Protein AF-A0A955BFP1-F1 (afdb_monomer_lite)

Structure (mmCIF, N/CA/C/O backbone):
data_AF-A0A955BFP1-F1
#
_entry.id   AF-A0A955BFP1-F1
#
loop_
_atom_site.group_PDB
_atom_site.id
_atom_site.type_symbol
_atom_site.label_atom_id
_atom_site.label_alt_id
_atom_site.label_comp_id
_atom_site.label_asym_id
_atom_site.label_entity_id
_atom_site.label_seq_id
_atom_site.pdbx_PDB_ins_code
_atom_site.Cartn_x
_atom_site.Cartn_y
_atom_site.Cartn_z
_atom_site.occupancy
_atom_site.B_iso_or_equiv
_atom_site.auth_seq_id
_atom_site.auth_comp_id
_atom_site.auth_asym_id
_atom_site.auth_atom_id
_atom_site.pdbx_PDB_model_num
ATOM 1 N N . MET A 1 1 ? -12.738 -88.725 -26.087 1.00 38.66 1 MET A N 1
ATOM 2 C CA . MET A 1 1 ? -11.513 -88.905 -25.271 1.00 38.66 1 MET A CA 1
ATOM 3 C C . MET A 1 1 ? -11.277 -87.602 -24.519 1.00 38.66 1 MET A C 1
ATOM 5 O O . MET A 1 1 ? -11.308 -86.589 -25.188 1.00 38.66 1 MET A O 1
ATOM 9 N N . HIS A 1 2 ? -11.048 -87.469 -23.218 1.00 40.03 2 HIS A N 1
ATOM 10 C CA . HIS A 1 2 ? -11.057 -88.320 -22.027 1.00 40.03 2 HIS A CA 1
ATOM 11 C C . HIS A 1 2 ? -10.787 -87.321 -20.863 1.00 40.03 2 HIS A C 1
ATOM 13 O O . HIS A 1 2 ? -9.878 -86.515 -21.024 1.00 40.03 2 HIS A O 1
ATOM 19 N N . ARG A 1 3 ? -11.491 -87.449 -19.718 1.00 44.25 3 ARG A N 1
ATOM 20 C CA . ARG A 1 3 ? -11.142 -86.956 -18.347 1.00 44.25 3 ARG A CA 1
ATOM 21 C C . ARG A 1 3 ? -11.316 -85.442 -18.080 1.00 44.25 3 ARG A C 1
ATOM 23 O O . ARG A 1 3 ? -10.716 -84.638 -18.771 1.00 44.25 3 ARG A O 1
ATOM 30 N N . GLU A 1 4 ? -12.222 -84.953 -17.224 1.00 51.59 4 GLU A N 1
ATOM 31 C CA . GLU A 1 4 ? -12.468 -85.122 -15.766 1.00 51.59 4 GLU A CA 1
ATOM 32 C C . GLU A 1 4 ? -11.350 -84.589 -14.838 1.00 51.59 4 GLU A C 1
ATOM 34 O O . GLU A 1 4 ? -10.224 -85.075 -14.885 1.00 51.59 4 GLU A O 1
ATOM 39 N N . PHE A 1 5 ? -11.773 -83.707 -13.912 1.00 49.00 5 PHE A N 1
ATOM 40 C CA . PHE A 1 5 ? -11.272 -83.488 -12.539 1.00 49.00 5 PHE A CA 1
ATOM 41 C C . PHE A 1 5 ? -9.992 -82.647 -12.298 1.00 49.00 5 PHE A C 1
ATOM 43 O O . PHE A 1 5 ? -8.879 -83.144 -12.409 1.00 49.00 5 PHE A O 1
ATOM 50 N N . LEU A 1 6 ? -10.140 -81.403 -11.803 1.00 46.88 6 LEU A N 1
ATOM 51 C CA . LEU A 1 6 ? -10.070 -81.076 -10.359 1.00 46.88 6 LEU A CA 1
ATOM 52 C C . LEU A 1 6 ? -10.107 -79.562 -10.082 1.00 46.88 6 LEU A C 1
ATOM 54 O O . LEU A 1 6 ? -9.474 -78.751 -10.750 1.00 46.88 6 LEU A O 1
ATOM 58 N N . ALA A 1 7 ? -10.850 -79.218 -9.034 1.00 48.62 7 ALA A N 1
ATOM 59 C CA . ALA A 1 7 ? -10.924 -77.905 -8.420 1.00 48.62 7 ALA A CA 1
ATOM 60 C C . ALA A 1 7 ? -9.633 -77.533 -7.668 1.00 48.62 7 ALA A C 1
ATOM 62 O O . ALA A 1 7 ? -9.073 -78.359 -6.951 1.00 48.62 7 ALA A O 1
ATOM 63 N N . HIS A 1 8 ? -9.268 -76.250 -7.712 1.00 47.62 8 HIS A N 1
ATOM 64 C CA . HIS A 1 8 ? -8.488 -75.589 -6.665 1.00 47.62 8 HIS A CA 1
ATOM 65 C C . HIS A 1 8 ? -9.121 -74.222 -6.352 1.00 47.62 8 HIS A C 1
ATOM 67 O O . HIS A 1 8 ? -9.114 -73.340 -7.211 1.00 47.62 8 HIS A O 1
ATOM 73 N N . PRO A 1 9 ? -9.677 -74.023 -5.145 1.00 58.62 9 PRO A N 1
ATOM 74 C CA . PRO A 1 9 ? -10.109 -72.722 -4.662 1.00 58.62 9 PRO A CA 1
ATOM 75 C C . PRO A 1 9 ? -9.005 -72.128 -3.783 1.00 58.62 9 PRO A C 1
ATOM 77 O O . PRO A 1 9 ? -8.875 -72.521 -2.633 1.00 58.62 9 PRO A O 1
ATOM 80 N N . PHE A 1 10 ? -8.219 -71.173 -4.284 1.00 49.75 10 PHE A N 1
ATOM 81 C CA . PHE A 1 10 ? -7.364 -70.360 -3.413 1.00 49.75 10 PHE A CA 1
ATOM 82 C C . PHE A 1 10 ? -7.341 -68.901 -3.866 1.00 49.75 10 PHE A C 1
ATOM 84 O O . PHE A 1 10 ? -6.699 -68.508 -4.834 1.00 49.75 10 PHE A O 1
ATOM 91 N N . SER A 1 11 ? -8.113 -68.119 -3.118 1.00 53.66 11 SER A N 1
ATOM 92 C CA . SER A 1 11 ? -8.049 -66.669 -2.996 1.00 53.66 11 SER A CA 1
ATOM 93 C C . SER A 1 11 ? -6.690 -66.244 -2.440 1.00 53.66 11 SER A C 1
ATOM 95 O O . SER A 1 11 ? -6.333 -66.716 -1.366 1.00 53.66 11 SER A O 1
ATOM 97 N N . PHE A 1 12 ? -5.969 -65.348 -3.123 1.00 51.12 12 PHE A N 1
ATOM 98 C CA . PHE A 1 12 ? -5.182 -64.261 -2.517 1.00 51.12 12 PHE A CA 1
ATOM 99 C C . PHE A 1 12 ? -4.505 -63.426 -3.613 1.00 51.12 12 PHE A C 1
ATOM 101 O O . PHE A 1 12 ? -3.964 -63.981 -4.563 1.00 51.12 12 PHE A O 1
ATOM 108 N N . GLY A 1 13 ? -4.465 -62.101 -3.448 1.00 39.72 13 GLY A N 1
ATOM 109 C CA . GLY A 1 13 ? -3.465 -61.282 -4.143 1.00 39.72 13 GLY A CA 1
ATOM 110 C C . GLY A 1 13 ? -3.984 -60.205 -5.091 1.00 39.72 13 GLY A C 1
ATOM 111 O O . GLY A 1 13 ? -3.451 -60.034 -6.181 1.00 39.72 13 GLY A O 1
ATOM 112 N N . ARG A 1 14 ? -4.964 -59.398 -4.666 1.00 55.41 14 ARG A N 1
ATOM 113 C CA . ARG A 1 14 ? -5.001 -57.995 -5.108 1.00 55.41 14 ARG A CA 1
ATOM 114 C C . ARG A 1 14 ? -3.812 -57.298 -4.458 1.00 55.41 14 ARG A C 1
ATOM 116 O O . ARG A 1 14 ? -3.890 -57.055 -3.259 1.00 55.41 14 ARG A O 1
ATOM 123 N N . CYS A 1 15 ? -2.752 -56.976 -5.198 1.00 45.19 15 CYS A N 1
ATOM 124 C CA . CYS A 1 15 ? -1.886 -55.860 -4.826 1.00 45.19 15 CYS A CA 1
ATOM 125 C C . CYS A 1 15 ? -0.878 -55.479 -5.922 1.00 45.19 15 CYS A C 1
ATOM 127 O O . CYS A 1 15 ? -0.110 -56.310 -6.390 1.00 45.19 15 CYS A O 1
ATOM 129 N N . LEU A 1 16 ? -0.845 -54.169 -6.190 1.00 48.75 16 LEU A N 1
ATOM 130 C CA . LEU A 1 16 ? 0.295 -53.382 -6.673 1.00 48.75 16 LEU A CA 1
ATOM 131 C C . LEU A 1 16 ? 0.616 -53.428 -8.175 1.00 48.75 16 LEU A C 1
ATOM 133 O O . LEU A 1 16 ? 1.621 -53.983 -8.601 1.00 48.75 16 LEU A O 1
ATOM 137 N N . ILE A 1 17 ? -0.148 -52.660 -8.956 1.00 55.53 17 ILE A N 1
ATOM 138 C CA . ILE A 1 17 ? 0.461 -51.863 -10.029 1.00 55.53 17 ILE A CA 1
ATOM 139 C C . ILE A 1 17 ? 0.492 -50.427 -9.514 1.00 55.53 17 ILE A C 1
ATOM 141 O O . ILE A 1 17 ? -0.520 -49.728 -9.483 1.00 55.53 17 ILE A O 1
ATOM 145 N N . GLY A 1 18 ? 1.661 -50.047 -9.003 1.00 48.72 18 GLY A N 1
ATOM 146 C CA . GLY A 1 18 ? 1.965 -48.689 -8.590 1.00 48.72 18 GLY A CA 1
ATOM 147 C C . GLY A 1 18 ? 2.013 -47.777 -9.808 1.00 48.72 18 GLY A C 1
ATOM 148 O O . GLY A 1 18 ? 2.829 -47.973 -10.704 1.00 48.72 18 GLY A O 1
ATOM 149 N N . ILE A 1 19 ? 1.152 -46.765 -9.821 1.00 56.91 19 ILE A N 1
ATOM 150 C CA . ILE A 1 19 ? 1.298 -45.608 -10.697 1.00 56.91 19 ILE A CA 1
ATOM 151 C C . ILE A 1 19 ? 1.681 -44.440 -9.794 1.00 56.91 19 ILE A C 1
ATOM 153 O O . ILE A 1 19 ? 0.863 -43.822 -9.118 1.00 56.91 19 ILE A O 1
ATOM 157 N N . PHE A 1 20 ? 2.988 -44.219 -9.749 1.00 48.22 20 PHE A N 1
ATOM 158 C CA . PHE A 1 20 ? 3.660 -43.100 -9.113 1.00 48.22 20 PHE A CA 1
ATOM 159 C C . PHE A 1 20 ? 3.473 -41.874 -10.022 1.00 48.22 20 PHE A C 1
ATOM 161 O O . PHE A 1 20 ? 4.350 -41.545 -10.815 1.00 48.22 20 PHE A O 1
ATOM 168 N N . VAL A 1 21 ? 2.302 -41.226 -9.983 1.00 53.72 21 VAL A N 1
ATOM 169 C CA . VAL A 1 21 ? 2.158 -39.884 -10.571 1.00 53.72 21 VAL A CA 1
ATOM 170 C C . VAL A 1 21 ? 2.591 -38.899 -9.504 1.00 53.72 21 VAL A C 1
ATOM 172 O O . VAL A 1 21 ? 1.880 -38.615 -8.542 1.00 53.72 21 VAL A O 1
ATOM 175 N N . ALA A 1 22 ? 3.840 -38.482 -9.675 1.00 49.06 22 ALA A N 1
ATOM 176 C CA . ALA A 1 22 ? 4.526 -37.487 -8.890 1.00 49.06 22 ALA A CA 1
ATOM 177 C C . ALA A 1 22 ? 3.640 -36.261 -8.660 1.00 49.06 22 ALA A C 1
ATOM 179 O O . ALA A 1 22 ? 3.020 -35.720 -9.577 1.00 49.06 22 ALA A O 1
ATOM 180 N N . ALA A 1 23 ? 3.635 -35.836 -7.403 1.00 50.03 23 ALA A N 1
ATOM 181 C CA . ALA A 1 23 ? 3.099 -34.578 -6.949 1.00 50.03 23 ALA A CA 1
ATOM 182 C C . ALA A 1 23 ? 3.727 -33.423 -7.746 1.00 50.03 23 ALA A C 1
ATOM 184 O O . ALA A 1 23 ? 4.810 -32.940 -7.421 1.00 50.03 23 ALA A O 1
ATOM 185 N N . LEU A 1 24 ? 3.021 -32.947 -8.772 1.00 46.28 24 LEU A N 1
ATOM 186 C CA . LEU A 1 24 ? 3.111 -31.551 -9.168 1.00 46.28 24 LEU A CA 1
ATOM 187 C C . LEU A 1 24 ? 2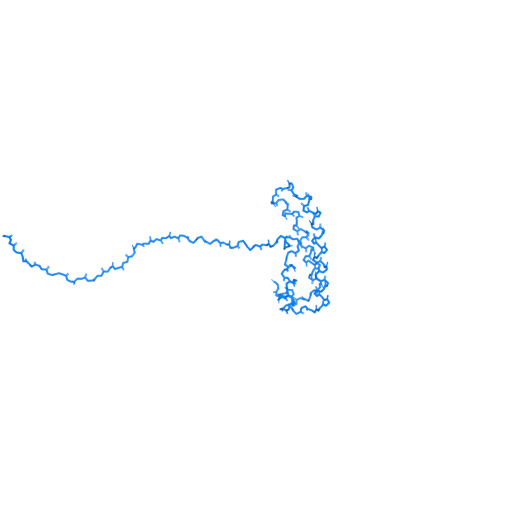.390 -30.750 -8.086 1.00 46.28 24 LEU A C 1
ATOM 189 O O . LEU A 1 24 ? 1.204 -30.443 -8.180 1.00 46.28 24 LEU A O 1
ATOM 193 N N . LEU A 1 25 ? 3.140 -30.425 -7.034 1.00 47.38 25 LEU A N 1
ATOM 194 C CA . LEU A 1 25 ? 2.889 -29.243 -6.224 1.00 47.38 25 LEU A CA 1
ATOM 195 C C . LEU A 1 25 ? 3.056 -28.031 -7.146 1.00 47.38 25 LEU A C 1
ATOM 197 O O . LEU A 1 25 ? 4.096 -27.375 -7.170 1.00 47.38 25 LEU A O 1
ATOM 201 N N . ALA A 1 26 ? 2.030 -27.762 -7.949 1.00 47.25 26 ALA A N 1
ATOM 202 C CA . ALA A 1 26 ? 1.797 -26.439 -8.479 1.00 47.25 26 ALA A CA 1
ATOM 203 C C . ALA A 1 26 ? 1.505 -25.562 -7.262 1.00 47.25 26 ALA A C 1
ATOM 205 O O . ALA A 1 26 ? 0.377 -25.492 -6.777 1.00 47.25 26 ALA A O 1
ATOM 206 N N . PHE A 1 27 ? 2.559 -24.956 -6.715 1.00 47.00 27 PHE A N 1
ATOM 207 C CA . PHE A 1 27 ? 2.415 -23.778 -5.880 1.00 47.00 27 PHE A CA 1
ATOM 208 C C . PHE A 1 27 ? 1.466 -22.837 -6.624 1.00 47.00 27 PHE A C 1
ATOM 210 O O . PHE A 1 27 ? 1.768 -22.484 -7.771 1.00 47.00 27 PHE A O 1
ATOM 217 N N . PRO A 1 28 ? 0.333 -22.422 -6.036 1.00 43.72 28 PRO A N 1
ATOM 218 C CA . PRO A 1 28 ? -0.323 -21.251 -6.558 1.00 43.72 28 PRO A CA 1
ATOM 219 C C . PRO A 1 28 ? 0.693 -20.137 -6.334 1.00 43.72 28 PRO A C 1
ATOM 221 O O . PRO A 1 28 ? 0.977 -19.753 -5.199 1.00 43.72 28 PRO A O 1
ATOM 224 N N . ALA A 1 29 ? 1.309 -19.658 -7.414 1.00 49.91 29 ALA A N 1
ATOM 225 C CA . ALA A 1 29 ? 1.819 -18.306 -7.409 1.00 49.91 29 ALA A CA 1
ATOM 226 C C . ALA A 1 29 ? 0.607 -17.470 -7.009 1.00 49.91 29 ALA A C 1
ATOM 228 O O . ALA A 1 29 ? -0.341 -17.358 -7.786 1.00 49.91 29 ALA A O 1
ATOM 229 N N . VAL A 1 30 ? 0.575 -17.026 -5.747 1.00 45.75 30 VAL A N 1
ATOM 230 C CA . VAL A 1 30 ? -0.425 -16.083 -5.262 1.00 45.75 30 VAL A CA 1
ATOM 231 C C . VAL A 1 30 ? -0.402 -14.977 -6.292 1.00 45.75 30 VAL A C 1
ATOM 233 O O . VAL A 1 30 ? 0.629 -14.321 -6.463 1.00 45.75 30 VAL A O 1
ATOM 236 N N . ALA A 1 31 ? -1.482 -14.882 -7.063 1.00 38.56 31 ALA A N 1
ATOM 237 C CA . ALA A 1 31 ? -1.647 -13.872 -8.079 1.00 38.56 31 ALA A CA 1
ATOM 238 C C . ALA A 1 31 ? -1.653 -12.545 -7.329 1.00 38.56 31 ALA A C 1
ATOM 240 O O . ALA A 1 31 ? -2.681 -12.098 -6.829 1.00 38.56 31 ALA A O 1
ATOM 241 N N . ARG A 1 32 ? -0.465 -11.962 -7.153 1.00 42.88 32 ARG A N 1
ATOM 242 C CA . ARG A 1 32 ? -0.325 -10.600 -6.678 1.00 42.88 32 ARG A CA 1
ATOM 243 C C . ARG A 1 32 ? -1.025 -9.767 -7.734 1.00 42.88 32 ARG A C 1
ATOM 245 O O . ARG A 1 32 ? -0.585 -9.738 -8.883 1.00 42.88 32 ARG A O 1
ATOM 252 N N . SER A 1 33 ? -2.156 -9.174 -7.357 1.00 42.38 33 SER A N 1
ATOM 253 C CA . SER A 1 33 ? -2.796 -8.149 -8.173 1.00 42.38 33 SER A CA 1
ATOM 254 C C . SER A 1 33 ? -1.720 -7.150 -8.600 1.00 42.38 33 SER A C 1
ATOM 256 O O . SER A 1 33 ? -0.802 -6.867 -7.824 1.00 42.38 33 SER A O 1
ATOM 258 N N . ALA A 1 34 ? -1.801 -6.629 -9.825 1.00 43.09 34 ALA A N 1
ATOM 259 C CA . ALA A 1 34 ? -0.862 -5.614 -10.311 1.00 43.09 34 ALA A CA 1
ATOM 260 C C . ALA A 1 34 ? -0.743 -4.433 -9.321 1.00 43.09 34 ALA A C 1
ATOM 262 O O . ALA A 1 34 ? 0.329 -3.860 -9.161 1.00 43.09 34 ALA A O 1
ATOM 263 N N . ASP A 1 35 ? -1.822 -4.184 -8.583 1.00 52.81 35 ASP A N 1
ATOM 264 C CA . ASP A 1 35 ? -1.962 -3.249 -7.471 1.00 52.81 35 ASP A CA 1
ATOM 265 C C . ASP A 1 35 ? -1.053 -3.574 -6.258 1.00 52.81 35 ASP A C 1
ATOM 267 O O . ASP A 1 35 ? -0.259 -2.753 -5.794 1.00 52.81 35 ASP A O 1
ATOM 271 N N . ALA A 1 36 ? -1.020 -4.842 -5.834 1.00 63.03 36 ALA A N 1
ATOM 272 C CA . ALA A 1 36 ? -0.203 -5.334 -4.718 1.00 63.03 36 ALA A CA 1
ATOM 273 C C . ALA A 1 36 ? 1.312 -5.318 -5.002 1.00 63.03 36 ALA A C 1
ATOM 275 O O . ALA A 1 36 ? 2.121 -5.516 -4.095 1.00 63.03 36 ALA A O 1
ATOM 276 N N . THR A 1 37 ? 1.719 -5.089 -6.253 1.00 74.00 37 THR A N 1
ATOM 277 C CA . THR A 1 37 ? 3.137 -5.037 -6.645 1.00 74.00 37 THR A CA 1
ATOM 278 C C . THR A 1 37 ? 3.849 -3.817 -6.053 1.00 74.00 37 THR A C 1
ATOM 280 O O . THR A 1 37 ? 5.052 -3.875 -5.817 1.00 74.00 37 THR A O 1
ATOM 283 N N . PHE A 1 38 ? 3.118 -2.734 -5.771 1.00 80.88 38 PHE A N 1
ATOM 284 C CA . PHE A 1 38 ? 3.689 -1.437 -5.386 1.00 80.88 38 PHE A CA 1
ATOM 285 C C . PHE A 1 38 ? 3.431 -1.040 -3.931 1.00 80.88 38 PHE A C 1
ATOM 287 O O . PHE A 1 38 ? 4.208 -0.287 -3.333 1.00 80.88 38 PHE A O 1
ATOM 294 N N . VAL A 1 39 ? 2.347 -1.558 -3.359 1.00 81.12 39 VAL A N 1
ATOM 295 C CA . VAL A 1 39 ? 1.944 -1.306 -1.968 1.00 81.12 39 VAL A CA 1
ATOM 296 C C . VAL A 1 39 ? 2.003 -2.561 -1.093 1.00 81.12 39 VAL A C 1
ATOM 298 O O . VAL A 1 39 ? 1.726 -2.486 0.102 1.00 81.12 39 VAL A O 1
ATOM 301 N N . GLY A 1 40 ? 2.400 -3.703 -1.664 1.00 87.75 40 GLY A N 1
ATOM 302 C CA . GLY A 1 40 ? 2.666 -4.931 -0.923 1.00 87.75 40 GLY A CA 1
ATOM 303 C C . GLY A 1 40 ? 1.451 -5.421 -0.141 1.00 87.75 40 GLY A C 1
ATOM 304 O O . GLY A 1 40 ? 0.344 -5.514 -0.676 1.00 87.75 40 GLY A O 1
ATOM 305 N N . ILE A 1 41 ? 1.657 -5.735 1.138 1.00 87.50 41 ILE A N 1
ATOM 306 C CA . ILE A 1 41 ? 0.603 -6.242 2.029 1.00 87.50 41 ILE A CA 1
ATOM 307 C C . ILE A 1 41 ? -0.479 -5.201 2.360 1.00 87.50 41 ILE A C 1
ATOM 309 O O . ILE A 1 41 ? -1.553 -5.555 2.846 1.00 87.50 41 ILE A O 1
ATOM 313 N N . LEU A 1 42 ? -0.248 -3.916 2.063 1.00 88.81 42 LEU A N 1
ATOM 314 C CA . LEU A 1 42 ? -1.249 -2.873 2.301 1.00 88.81 42 LEU A CA 1
ATOM 315 C C . LEU A 1 42 ? -2.469 -3.000 1.388 1.00 88.81 42 LEU A C 1
ATOM 317 O O . LEU A 1 42 ? -3.559 -2.627 1.817 1.00 88.81 42 LEU A O 1
ATOM 321 N N . ALA A 1 43 ? -2.306 -3.559 0.182 1.00 88.94 43 ALA A N 1
ATOM 322 C CA . ALA A 1 43 ? -3.433 -3.848 -0.706 1.00 88.94 43 ALA A CA 1
ATOM 323 C C . ALA A 1 43 ? -4.451 -4.763 -0.007 1.00 88.94 43 ALA A C 1
ATOM 325 O O . ALA A 1 43 ? -5.640 -4.461 0.010 1.00 88.94 43 ALA A O 1
ATOM 326 N N . LEU A 1 44 ? -3.960 -5.804 0.678 1.00 89.25 44 LEU A N 1
ATOM 327 C CA . LEU A 1 44 ? -4.789 -6.707 1.477 1.00 89.25 44 LEU A CA 1
ATOM 328 C C . LEU A 1 44 ? -5.456 -5.961 2.639 1.00 89.25 44 LEU A C 1
ATOM 330 O O . LEU A 1 44 ? -6.643 -6.121 2.881 1.00 89.25 44 LEU A O 1
ATOM 334 N N . ALA A 1 45 ? -4.712 -5.106 3.345 1.00 89.06 45 ALA A N 1
ATOM 335 C CA . ALA A 1 45 ? -5.231 -4.373 4.499 1.00 89.06 45 ALA A CA 1
ATOM 336 C C . ALA A 1 45 ? -6.352 -3.366 4.166 1.00 89.06 45 ALA A C 1
ATOM 338 O O . ALA A 1 45 ? -7.097 -2.968 5.066 1.00 89.06 45 ALA A O 1
ATOM 339 N N . ALA A 1 46 ? -6.458 -2.928 2.908 1.00 87.62 46 ALA A N 1
ATOM 340 C CA . ALA A 1 46 ? -7.483 -1.991 2.454 1.00 87.62 46 ALA A CA 1
ATOM 341 C C . ALA A 1 46 ? -8.791 -2.664 2.014 1.00 87.62 46 ALA A C 1
ATOM 343 O O . ALA A 1 46 ? -9.830 -1.989 1.993 1.00 87.62 46 ALA A O 1
ATOM 344 N N . GLU A 1 47 ? -8.765 -3.966 1.714 1.00 89.69 47 GLU A N 1
ATOM 345 C CA . GLU A 1 47 ? -9.963 -4.755 1.415 1.00 89.69 47 GLU A CA 1
ATOM 346 C C . GLU A 1 47 ? -10.973 -4.637 2.565 1.00 89.69 47 GLU A C 1
ATOM 348 O O . GLU A 1 47 ? -10.594 -4.670 3.737 1.00 89.69 47 GLU A O 1
ATOM 353 N N . ASP A 1 48 ? -12.261 -4.467 2.246 1.00 88.31 48 ASP A N 1
ATOM 354 C CA . ASP A 1 48 ? -13.300 -4.181 3.247 1.00 88.31 48 ASP A CA 1
ATOM 355 C C . ASP A 1 48 ? -13.308 -5.224 4.380 1.00 88.31 48 ASP A C 1
ATOM 357 O O . ASP A 1 48 ? -13.273 -4.866 5.560 1.00 88.31 48 ASP A O 1
ATOM 361 N N . ASP A 1 49 ? -13.291 -6.514 4.037 1.00 91.38 49 ASP A N 1
ATOM 362 C CA . ASP A 1 49 ? -13.313 -7.610 5.010 1.00 91.38 49 ASP A CA 1
ATOM 363 C C . ASP A 1 49 ? -12.066 -7.632 5.901 1.00 91.38 49 ASP A C 1
ATOM 365 O O . ASP A 1 49 ? -12.171 -7.804 7.118 1.00 91.38 49 ASP A O 1
ATOM 369 N N . VAL A 1 50 ? -10.886 -7.403 5.323 1.00 92.00 50 VAL A N 1
ATOM 370 C CA . VAL A 1 50 ? -9.625 -7.392 6.071 1.00 92.00 50 VAL A CA 1
ATOM 371 C C . VAL A 1 50 ? -9.558 -6.163 6.967 1.00 92.00 50 VAL A C 1
ATOM 373 O O . VAL A 1 50 ? -9.290 -6.295 8.158 1.00 92.00 50 VAL A O 1
ATOM 376 N N . ALA A 1 51 ? -9.878 -4.974 6.457 1.00 92.25 51 ALA A N 1
ATOM 377 C CA . ALA A 1 51 ? -9.930 -3.749 7.250 1.00 92.25 51 ALA A CA 1
ATOM 378 C C . ALA A 1 51 ? -10.860 -3.899 8.470 1.00 92.25 51 ALA A C 1
ATOM 380 O O . ALA A 1 51 ? -10.516 -3.467 9.577 1.00 92.25 51 ALA A O 1
ATOM 381 N N . ASN A 1 52 ? -11.997 -4.582 8.291 1.00 93.50 52 ASN A N 1
ATOM 382 C CA . ASN A 1 52 ? -12.921 -4.926 9.369 1.00 93.50 52 ASN A CA 1
ATOM 383 C C . ASN A 1 52 ? -12.308 -5.923 10.371 1.00 93.50 52 ASN A C 1
ATOM 385 O O . ASN A 1 52 ? -12.390 -5.700 11.579 1.00 93.50 52 ASN A O 1
ATOM 389 N N . GLN A 1 53 ? -11.643 -6.988 9.908 1.00 92.88 53 GLN A N 1
ATOM 390 C CA . GLN A 1 53 ? -10.960 -7.971 10.770 1.00 92.88 53 GLN A CA 1
ATOM 391 C C . GLN A 1 53 ? -9.787 -7.368 11.561 1.00 92.88 53 GLN A C 1
ATOM 393 O O . GLN A 1 53 ? -9.539 -7.713 12.729 1.00 92.88 53 GLN A O 1
ATOM 398 N N . LEU A 1 54 ? -9.069 -6.432 10.944 1.00 93.19 54 LEU A N 1
ATOM 399 C CA . LEU A 1 54 ? -8.044 -5.626 11.593 1.00 93.19 54 LEU A CA 1
ATOM 400 C C . LEU A 1 54 ? -8.664 -4.698 12.645 1.00 93.19 54 LEU A C 1
ATOM 402 O O . LEU A 1 54 ? -8.022 -4.397 13.650 1.00 93.19 54 LEU A O 1
ATOM 406 N N . GLY A 1 55 ? -9.927 -4.305 12.478 1.00 94.88 55 GLY A N 1
ATOM 407 C CA . GLY A 1 55 ? -10.588 -3.322 13.330 1.00 94.88 55 GLY A CA 1
ATOM 408 C C . GLY A 1 55 ? -10.058 -1.917 13.058 1.00 94.88 55 GLY A C 1
ATOM 409 O O . GLY A 1 55 ? -9.817 -1.154 13.996 1.00 94.88 55 GLY A O 1
ATOM 410 N N . LEU A 1 56 ? -9.796 -1.591 11.788 1.00 93.31 56 LEU A N 1
ATOM 411 C CA . LEU A 1 56 ? -9.459 -0.230 11.380 1.00 93.31 56 LEU A CA 1
ATOM 412 C C . LEU A 1 56 ? -10.697 0.653 11.546 1.00 93.31 56 LEU A C 1
ATOM 414 O O . LEU A 1 56 ? -11.765 0.355 11.013 1.00 93.31 56 LEU A O 1
ATOM 418 N N . ASN A 1 57 ? -10.561 1.760 12.276 1.00 93.44 57 ASN A N 1
ATOM 419 C CA . ASN A 1 57 ? -11.620 2.762 12.306 1.00 93.44 57 ASN A CA 1
ATOM 420 C C . ASN A 1 57 ? -11.707 3.488 10.947 1.00 93.44 57 ASN A C 1
ATOM 422 O O . ASN A 1 57 ? -10.784 3.426 10.130 1.00 93.44 57 ASN A O 1
ATOM 426 N N . ALA A 1 58 ? -12.815 4.196 10.710 1.00 91.69 58 ALA A N 1
ATOM 427 C CA . ALA A 1 58 ? -13.069 4.864 9.432 1.00 91.69 58 ALA A CA 1
ATOM 428 C C . ALA A 1 58 ? -11.974 5.878 9.047 1.00 91.69 58 ALA A C 1
ATOM 430 O O . ALA A 1 58 ? -11.631 5.999 7.872 1.00 91.69 58 ALA A O 1
ATOM 431 N N . GLU A 1 59 ? -11.392 6.573 10.027 1.00 94.00 59 GLU A N 1
ATOM 432 C CA . GLU A 1 59 ? -10.334 7.558 9.793 1.00 94.00 59 GLU A CA 1
ATOM 433 C C . GLU A 1 59 ? -9.028 6.887 9.344 1.00 94.00 59 GLU A C 1
ATOM 435 O O . GLU A 1 59 ? -8.483 7.238 8.298 1.00 94.00 59 GLU A O 1
ATOM 440 N N . SER A 1 60 ? -8.543 5.892 10.093 1.00 93.19 60 SER A N 1
ATOM 441 C CA . SER A 1 60 ? -7.355 5.106 9.742 1.00 93.19 60 SER A CA 1
ATOM 442 C C . SER A 1 60 ? -7.528 4.411 8.397 1.00 93.19 60 SER A C 1
ATOM 444 O O . SER A 1 60 ? -6.598 4.396 7.595 1.00 93.19 60 SER A O 1
ATOM 446 N N . ARG A 1 61 ? -8.727 3.886 8.123 1.00 93.12 61 ARG A N 1
ATOM 447 C CA . ARG A 1 61 ? -9.042 3.256 6.842 1.00 93.12 61 ARG A CA 1
ATOM 448 C C . ARG A 1 61 ? -8.977 4.251 5.685 1.00 93.12 61 ARG A C 1
ATOM 450 O O . ARG A 1 61 ? -8.354 3.956 4.672 1.00 93.12 61 ARG A O 1
ATOM 457 N N . THR A 1 62 ? -9.556 5.438 5.850 1.00 95.12 62 THR A N 1
ATOM 458 C CA . THR A 1 62 ? -9.498 6.498 4.831 1.00 95.12 62 THR A CA 1
ATOM 459 C C . THR A 1 62 ? -8.050 6.909 4.560 1.00 95.12 62 THR A C 1
ATOM 461 O O . THR A 1 62 ? -7.617 6.919 3.413 1.00 95.12 62 THR A O 1
ATOM 464 N N . LYS A 1 63 ? -7.257 7.138 5.617 1.00 95.38 63 LYS A N 1
ATOM 465 C CA . LYS A 1 63 ? -5.830 7.474 5.487 1.00 95.38 63 LYS A CA 1
ATOM 466 C C . LYS A 1 63 ? -5.026 6.377 4.789 1.00 95.38 63 LYS A C 1
ATOM 468 O O . LYS A 1 63 ? -4.113 6.690 4.027 1.00 95.38 63 LYS A O 1
ATOM 473 N N . LEU A 1 64 ? -5.348 5.110 5.049 1.00 94.25 64 LEU A N 1
ATOM 474 C CA . LEU A 1 64 ? -4.696 3.970 4.409 1.00 94.25 64 LEU A CA 1
ATOM 475 C C . LEU A 1 64 ? -5.014 3.924 2.911 1.00 94.25 64 LEU A C 1
ATOM 477 O O . LEU A 1 64 ? -4.097 3.797 2.106 1.00 94.25 64 LEU A O 1
ATOM 481 N N . ILE A 1 65 ? -6.281 4.103 2.537 1.00 94.06 65 ILE A N 1
ATOM 482 C CA . ILE A 1 65 ? -6.711 4.173 1.134 1.00 94.06 65 ILE A CA 1
ATOM 483 C C . ILE A 1 65 ? -6.037 5.356 0.421 1.00 94.06 65 ILE A C 1
ATOM 485 O O . ILE A 1 65 ? -5.501 5.201 -0.675 1.00 94.06 65 ILE A O 1
ATOM 489 N N . ASP A 1 66 ? -5.985 6.530 1.052 1.00 95.62 66 ASP A N 1
ATOM 490 C CA . ASP A 1 66 ? -5.322 7.712 0.489 1.00 95.62 66 ASP A CA 1
ATOM 491 C C . ASP A 1 66 ? -3.812 7.513 0.305 1.00 95.62 66 ASP A C 1
ATOM 493 O O . ASP A 1 66 ? -3.226 7.988 -0.676 1.00 95.62 66 ASP A O 1
ATOM 497 N N . LEU A 1 67 ? -3.164 6.820 1.247 1.00 95.25 67 LEU A N 1
ATOM 498 C CA . LEU A 1 67 ? -1.769 6.411 1.125 1.00 95.25 67 LEU A CA 1
ATOM 499 C C . LEU A 1 67 ? -1.583 5.473 -0.068 1.00 95.25 67 LEU A C 1
ATOM 501 O O . LEU A 1 67 ? -0.728 5.755 -0.903 1.00 95.25 67 LEU A O 1
ATOM 505 N N . ILE A 1 68 ? -2.380 4.410 -0.166 1.00 92.75 68 ILE A N 1
ATOM 506 C CA . ILE A 1 68 ? -2.300 3.413 -1.240 1.00 92.75 68 ILE A CA 1
ATOM 507 C C . ILE A 1 68 ? -2.454 4.085 -2.606 1.00 92.75 68 ILE A C 1
ATOM 509 O O . ILE A 1 68 ? -1.526 4.043 -3.412 1.00 92.75 68 ILE A O 1
ATOM 513 N N . ASN A 1 69 ? -3.521 4.866 -2.790 1.00 93.69 69 ASN A N 1
ATOM 514 C CA . ASN A 1 69 ? -3.772 5.616 -4.020 1.00 93.69 69 ASN A CA 1
ATOM 515 C C . ASN A 1 69 ? -2.600 6.537 -4.402 1.00 93.69 69 ASN A C 1
ATOM 517 O O . ASN A 1 69 ? -2.289 6.731 -5.578 1.00 93.69 69 ASN A O 1
ATOM 521 N N . ARG A 1 70 ? -1.956 7.180 -3.418 1.00 94.56 70 ARG A N 1
ATOM 522 C CA . ARG A 1 70 ? -0.785 8.032 -3.671 1.00 94.56 70 ARG A CA 1
ATOM 523 C C . ARG A 1 70 ? 0.419 7.205 -4.112 1.00 94.56 70 ARG A C 1
ATOM 525 O O . ARG A 1 70 ? 1.064 7.571 -5.092 1.00 94.56 70 ARG A O 1
ATOM 532 N N . ARG A 1 71 ? 0.704 6.109 -3.412 1.00 94.69 71 ARG A N 1
ATOM 533 C CA . ARG A 1 71 ? 1.838 5.230 -3.710 1.00 94.69 71 ARG A CA 1
ATOM 534 C C . ARG A 1 71 ? 1.675 4.547 -5.063 1.00 94.69 71 ARG A C 1
ATOM 536 O O . ARG A 1 71 ? 2.641 4.481 -5.809 1.00 94.69 71 ARG A O 1
ATOM 543 N N . GLU A 1 72 ? 0.469 4.152 -5.446 1.00 91.75 72 GLU A N 1
ATOM 5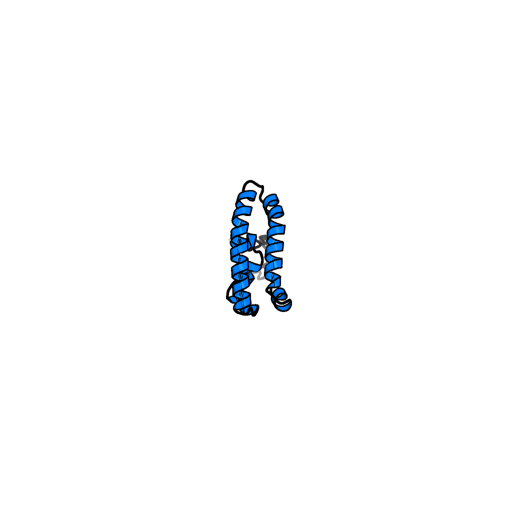44 C CA . GLU A 1 72 ? 0.180 3.640 -6.791 1.00 91.75 72 GLU A CA 1
ATOM 545 C C . GLU A 1 72 ? 0.469 4.669 -7.884 1.00 91.75 72 GLU A C 1
ATOM 547 O O . GLU A 1 72 ? 1.128 4.354 -8.873 1.00 91.75 72 GLU A O 1
ATOM 552 N N . ARG A 1 7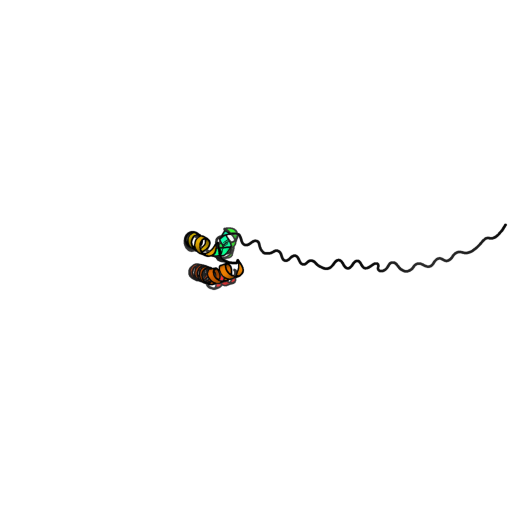3 ? 0.051 5.929 -7.703 1.00 91.94 73 ARG A N 1
ATOM 553 C CA . ARG A 1 73 ? 0.374 6.991 -8.672 1.00 91.94 73 ARG A CA 1
ATOM 554 C C . ARG A 1 73 ? 1.877 7.217 -8.803 1.00 91.94 73 ARG A C 1
ATOM 556 O O . ARG A 1 73 ? 2.370 7.403 -9.911 1.00 91.94 73 ARG A O 1
ATOM 563 N N . GLU A 1 74 ? 2.607 7.204 -7.692 1.00 91.25 74 GLU A N 1
ATOM 564 C CA . GLU A 1 74 ? 4.070 7.326 -7.695 1.00 91.25 74 GLU A CA 1
ATOM 565 C C . GLU A 1 74 ? 4.733 6.118 -8.370 1.00 91.25 74 GLU A C 1
ATOM 567 O O . GLU A 1 74 ? 5.694 6.267 -9.129 1.00 91.25 74 GLU A O 1
ATOM 572 N N . ALA A 1 75 ? 4.173 4.929 -8.159 1.00 90.50 75 ALA A N 1
ATOM 573 C CA . ALA A 1 75 ? 4.627 3.700 -8.776 1.00 90.50 75 ALA A CA 1
ATOM 574 C C . ALA A 1 75 ? 4.452 3.671 -10.296 1.00 90.50 75 ALA A C 1
ATOM 576 O O . ALA A 1 75 ? 5.253 3.024 -10.964 1.00 90.50 75 ALA A O 1
ATOM 577 N N . LEU A 1 76 ? 3.475 4.385 -10.867 1.00 90.38 76 LEU A N 1
ATOM 578 C CA . LEU A 1 76 ? 3.338 4.485 -12.325 1.00 90.38 76 LEU A CA 1
ATOM 579 C C . LEU A 1 76 ? 4.592 5.083 -12.972 1.00 90.38 76 LEU A C 1
ATOM 581 O O . LEU A 1 76 ? 5.065 4.571 -13.985 1.00 90.38 76 LEU A O 1
ATOM 585 N N . ASN A 1 77 ? 5.169 6.125 -12.368 1.00 87.69 77 ASN A N 1
ATOM 586 C CA . ASN A 1 77 ? 6.409 6.724 -12.864 1.00 87.69 77 ASN A CA 1
ATOM 587 C C . ASN A 1 77 ? 7.576 5.740 -12.749 1.00 87.69 77 ASN A C 1
ATOM 589 O O . ASN A 1 77 ? 8.332 5.560 -13.701 1.00 87.69 77 ASN A O 1
ATOM 593 N N . LEU A 1 78 ? 7.674 5.041 -11.615 1.00 89.62 78 LEU A N 1
ATOM 594 C CA . LEU A 1 78 ? 8.701 4.026 -11.409 1.00 89.62 78 LEU A CA 1
ATOM 595 C C . LEU A 1 78 ? 8.557 2.868 -12.408 1.00 89.62 78 LEU A C 1
ATOM 597 O O . LEU A 1 78 ? 9.540 2.429 -12.992 1.00 89.62 78 LEU A O 1
ATOM 601 N N . ALA A 1 79 ? 7.339 2.404 -12.684 1.00 88.62 79 ALA A N 1
ATOM 602 C CA . ALA A 1 79 ? 7.087 1.357 -13.667 1.00 88.62 79 ALA A CA 1
ATOM 603 C C . ALA A 1 79 ? 7.566 1.760 -15.073 1.00 88.62 79 ALA A C 1
ATOM 605 O O . ALA A 1 79 ? 8.129 0.930 -15.785 1.00 88.62 79 ALA A O 1
ATOM 606 N N . LEU A 1 80 ? 7.411 3.034 -15.455 1.00 90.88 80 LEU A N 1
ATOM 607 C CA . LEU A 1 80 ? 7.933 3.554 -16.723 1.00 90.88 80 LEU A CA 1
ATOM 608 C C . LEU A 1 80 ? 9.467 3.550 -16.774 1.00 90.88 80 LEU A C 1
ATOM 610 O O . LEU A 1 80 ? 10.023 3.251 -17.829 1.00 90.88 80 LEU A O 1
ATOM 614 N N . GLU A 1 81 ? 10.145 3.842 -15.661 1.00 90.81 81 GLU A N 1
ATOM 615 C CA . GLU A 1 81 ? 11.612 3.774 -15.560 1.00 90.81 81 GLU A CA 1
ATOM 616 C C . GLU A 1 81 ? 12.147 2.339 -15.596 1.00 90.81 81 GLU A C 1
ATOM 618 O O . GLU A 1 81 ? 13.259 2.094 -16.064 1.00 90.81 81 GLU A O 1
ATOM 623 N N . LEU A 1 82 ? 11.377 1.388 -15.064 1.00 91.31 82 LEU A N 1
ATOM 624 C CA . LEU A 1 82 ? 11.791 -0.007 -14.925 1.00 91.31 82 LEU A CA 1
ATOM 625 C C . LEU A 1 82 ? 11.397 -0.885 -16.122 1.00 91.31 82 LEU A C 1
ATOM 627 O O . LEU A 1 82 ? 11.868 -2.017 -16.200 1.00 91.31 82 LEU A O 1
ATOM 631 N N . LYS A 1 83 ? 10.561 -0.394 -17.047 1.00 90.75 83 LYS A N 1
ATOM 632 C CA . LYS A 1 83 ? 9.933 -1.202 -18.112 1.00 90.75 83 LYS A CA 1
ATOM 633 C C . LYS A 1 83 ? 10.920 -1.958 -19.015 1.00 90.75 83 LYS A C 1
ATOM 635 O O . LYS A 1 83 ? 10.573 -3.014 -19.531 1.00 90.75 83 LYS A O 1
ATOM 640 N N . ASP A 1 84 ? 12.117 -1.405 -19.215 1.00 92.69 84 ASP A N 1
ATOM 641 C CA . ASP A 1 84 ? 13.136 -1.947 -20.123 1.00 92.69 84 ASP A CA 1
ATOM 642 C C . ASP A 1 84 ? 14.173 -2.817 -19.383 1.00 92.69 84 ASP A C 1
ATOM 644 O O . ASP A 1 84 ? 15.081 -3.373 -20.003 1.00 92.69 84 ASP A O 1
ATOM 648 N N . LEU A 1 85 ? 14.056 -2.947 -18.055 1.00 92.69 85 LEU A N 1
ATOM 649 C CA . LEU A 1 85 ? 14.952 -3.774 -17.251 1.00 92.69 85 LEU A CA 1
ATOM 650 C C . LEU A 1 85 ? 14.514 -5.246 -17.246 1.00 92.69 85 LEU A C 1
ATOM 652 O O . LEU A 1 85 ? 13.318 -5.549 -17.293 1.00 92.69 85 LEU A O 1
ATOM 656 N N . PRO A 1 86 ? 15.461 -6.189 -17.089 1.00 94.56 86 PRO A N 1
ATOM 657 C CA . PRO A 1 86 ? 15.130 -7.572 -16.776 1.00 94.56 86 PRO A CA 1
ATOM 658 C C . PRO A 1 86 ? 14.240 -7.659 -15.522 1.00 94.56 86 PRO A C 1
ATOM 660 O O . PRO A 1 86 ? 14.489 -6.935 -14.552 1.00 94.56 86 PRO A O 1
ATOM 663 N N . PRO A 1 87 ? 13.262 -8.585 -15.459 1.00 88.25 87 PRO A N 1
ATOM 664 C CA . PRO A 1 87 ? 12.334 -8.677 -14.326 1.00 88.25 87 PRO A CA 1
ATOM 665 C C . PRO A 1 87 ? 13.018 -8.799 -12.957 1.00 88.25 87 PRO A C 1
ATOM 667 O O . PRO A 1 87 ? 12.553 -8.236 -11.970 1.00 88.25 87 PRO A O 1
ATOM 670 N N . SER A 1 88 ? 14.148 -9.507 -12.894 1.00 89.19 88 SER A N 1
ATOM 671 C CA . SER A 1 88 ? 14.933 -9.673 -11.667 1.00 89.19 88 SER A CA 1
ATOM 672 C C . SER A 1 88 ? 15.6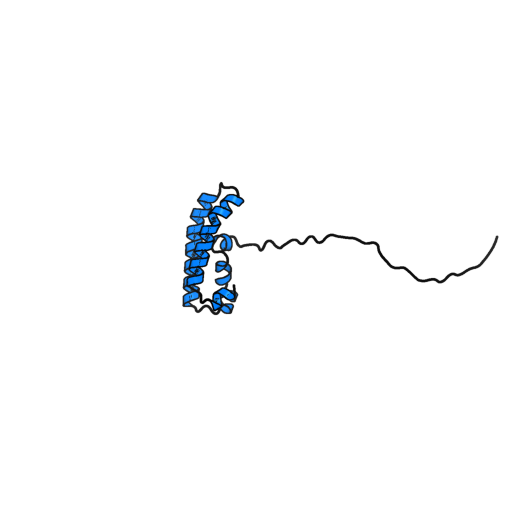03 -8.378 -11.199 1.00 89.19 88 SER A C 1
ATOM 674 O O . SER A 1 88 ? 15.765 -8.174 -9.997 1.00 89.19 88 SER A O 1
ATOM 676 N N . GLU A 1 89 ? 15.990 -7.497 -12.118 1.00 91.38 89 GLU A N 1
ATOM 677 C CA . GLU A 1 89 ? 16.577 -6.194 -11.802 1.00 91.38 89 GLU A CA 1
ATOM 678 C C . GLU A 1 89 ? 15.497 -5.170 -11.460 1.00 91.38 89 GLU A C 1
ATOM 680 O O . GLU A 1 89 ? 15.634 -4.447 -10.472 1.00 91.38 89 GLU A O 1
ATOM 685 N N . ALA A 1 90 ? 14.388 -5.168 -12.206 1.00 90.25 90 ALA A N 1
ATOM 686 C CA . ALA A 1 90 ? 13.216 -4.359 -11.890 1.00 90.25 90 ALA A CA 1
ATOM 687 C C . ALA A 1 90 ? 12.705 -4.661 -10.471 1.00 90.25 90 ALA A C 1
ATOM 689 O O . ALA A 1 90 ? 12.520 -3.738 -9.683 1.00 90.25 90 ALA A O 1
ATOM 690 N N . ALA A 1 91 ? 12.583 -5.942 -10.102 1.00 87.81 91 ALA A N 1
ATOM 691 C CA . ALA A 1 91 ? 12.163 -6.353 -8.763 1.00 87.81 91 ALA A CA 1
ATOM 692 C C . ALA A 1 91 ? 13.105 -5.841 -7.659 1.00 87.81 91 ALA A C 1
ATOM 694 O O . ALA A 1 91 ? 12.636 -5.341 -6.640 1.00 87.81 91 ALA A O 1
ATOM 695 N N . LYS A 1 92 ? 14.428 -5.895 -7.871 1.00 90.50 92 LYS A N 1
ATOM 696 C CA . LYS A 1 92 ? 15.413 -5.357 -6.913 1.00 90.50 92 LYS A CA 1
ATOM 697 C C . LYS A 1 92 ? 15.293 -3.846 -6.734 1.00 90.50 92 LYS A C 1
ATOM 699 O O . LYS A 1 92 ? 15.484 -3.351 -5.632 1.00 90.50 92 LYS A O 1
ATOM 704 N N . ARG A 1 93 ? 15.002 -3.108 -7.809 1.00 89.81 93 ARG A N 1
ATOM 705 C CA . ARG A 1 93 ? 14.792 -1.653 -7.732 1.00 89.81 93 ARG A CA 1
ATOM 706 C C . ARG A 1 93 ? 13.441 -1.290 -7.123 1.00 89.81 93 ARG A C 1
ATOM 708 O O . ARG A 1 93 ? 13.309 -0.209 -6.559 1.00 89.81 93 ARG A O 1
ATOM 715 N N . LEU A 1 94 ? 12.463 -2.184 -7.232 1.00 90.25 94 LEU A N 1
ATOM 716 C CA . LEU A 1 94 ? 11.123 -1.990 -6.699 1.00 90.25 94 LEU A CA 1
ATOM 717 C C . LEU A 1 94 ? 11.022 -2.286 -5.199 1.00 90.25 94 LEU A C 1
ATOM 719 O O . LEU A 1 94 ? 10.263 -1.630 -4.496 1.00 90.25 94 LEU A O 1
ATOM 723 N N . GLU A 1 95 ? 11.802 -3.243 -4.704 1.00 90.75 95 GLU A N 1
ATOM 724 C CA . GLU A 1 95 ? 11.823 -3.663 -3.299 1.00 90.75 95 GLU A CA 1
ATOM 725 C C . GLU A 1 95 ? 11.898 -2.503 -2.283 1.00 90.75 95 GLU A C 1
ATOM 727 O O . GLU A 1 95 ? 11.005 -2.431 -1.435 1.00 90.75 95 GLU A O 1
ATOM 732 N N . PRO A 1 96 ? 12.819 -1.521 -2.394 1.00 93.31 96 PRO A N 1
ATOM 733 C CA . PRO A 1 96 ? 12.860 -0.402 -1.449 1.00 93.31 96 PRO A CA 1
ATOM 734 C C . PRO A 1 96 ? 11.614 0.490 -1.520 1.00 93.31 96 PRO A C 1
ATOM 736 O O . PRO A 1 96 ? 11.200 1.061 -0.512 1.00 93.31 96 PRO A O 1
ATOM 739 N N . PHE A 1 97 ? 10.990 0.609 -2.696 1.00 94.56 97 PHE A N 1
ATOM 740 C CA . PHE A 1 97 ? 9.748 1.360 -2.848 1.00 94.56 97 PHE A CA 1
ATOM 741 C C . PHE A 1 97 ? 8.596 0.662 -2.118 1.00 94.56 97 PHE A C 1
ATOM 743 O O . PHE A 1 97 ? 7.830 1.321 -1.416 1.00 94.56 97 PHE A O 1
ATOM 750 N N . VAL A 1 98 ? 8.483 -0.659 -2.260 1.00 93.00 98 VAL A N 1
ATOM 751 C CA . VAL A 1 98 ? 7.452 -1.452 -1.576 1.00 93.00 98 VAL A CA 1
ATOM 752 C C . VAL A 1 98 ? 7.664 -1.414 -0.066 1.00 93.00 98 VAL A C 1
ATOM 754 O O . VAL A 1 98 ? 6.718 -1.124 0.661 1.00 93.00 98 VAL A O 1
ATOM 757 N N . ALA A 1 99 ? 8.899 -1.608 0.402 1.00 93.62 99 ALA A N 1
ATOM 758 C CA . ALA A 1 99 ? 9.228 -1.563 1.824 1.00 93.62 99 ALA A CA 1
ATOM 759 C C . ALA A 1 99 ? 8.854 -0.213 2.461 1.00 93.62 99 ALA A C 1
ATOM 761 O O . ALA A 1 99 ? 8.281 -0.175 3.550 1.00 93.62 99 ALA A O 1
ATOM 762 N N . GLU A 1 100 ? 9.114 0.902 1.770 1.00 95.56 100 GLU A N 1
ATOM 763 C CA . GLU A 1 100 ? 8.717 2.225 2.258 1.00 95.56 100 GLU A CA 1
ATOM 764 C C . GLU A 1 100 ? 7.197 2.427 2.222 1.00 95.56 100 GLU A C 1
ATOM 766 O O . GLU A 1 100 ? 6.634 2.975 3.171 1.00 95.56 100 GLU A O 1
ATOM 771 N N . SER A 1 101 ? 6.510 1.949 1.173 1.00 94.88 101 SER A N 1
ATOM 772 C CA . SER A 1 101 ? 5.041 1.953 1.125 1.00 94.88 101 SER A CA 1
ATOM 773 C C . SER A 1 101 ? 4.466 1.258 2.358 1.00 94.88 101 SER A C 1
ATOM 775 O O . SER A 1 101 ? 3.654 1.852 3.067 1.00 94.88 101 SER A O 1
ATOM 777 N N . GLU A 1 102 ? 4.923 0.034 2.638 1.00 94.62 102 GLU A N 1
ATOM 778 C CA . GLU A 1 102 ? 4.479 -0.782 3.770 1.00 94.62 102 GLU A CA 1
ATOM 779 C C . GLU A 1 102 ? 4.782 -0.107 5.108 1.00 94.62 102 GLU A C 1
ATOM 781 O O . GLU A 1 102 ? 3.894 -0.009 5.957 1.00 94.62 102 GLU A O 1
ATOM 786 N N . ARG A 1 103 ? 5.991 0.445 5.276 1.00 96.06 103 ARG A N 1
ATOM 787 C CA . ARG A 1 103 ? 6.385 1.186 6.482 1.00 96.06 103 ARG A CA 1
ATOM 788 C C . ARG A 1 103 ? 5.413 2.327 6.786 1.00 96.06 103 ARG A C 1
ATOM 790 O O . ARG A 1 103 ? 4.954 2.440 7.920 1.00 96.06 103 ARG A O 1
ATOM 797 N N . LEU A 1 104 ? 5.064 3.131 5.780 1.00 95.44 104 LEU A N 1
ATOM 798 C CA . LEU A 1 104 ? 4.115 4.239 5.924 1.00 95.44 104 LEU A CA 1
ATOM 799 C C . LEU A 1 104 ? 2.700 3.749 6.267 1.00 95.44 104 LEU A C 1
ATOM 801 O O . LEU A 1 104 ? 2.014 4.364 7.080 1.00 95.44 104 LEU A O 1
ATOM 805 N N . GLY A 1 105 ? 2.250 2.633 5.686 1.00 94.25 105 GLY A N 1
ATOM 806 C CA . GLY A 1 105 ? 0.931 2.072 6.006 1.00 94.25 105 GLY A CA 1
ATOM 807 C C . GLY A 1 105 ? 0.870 1.506 7.419 1.00 94.25 105 GLY A C 1
ATOM 808 O O . GLY A 1 105 ? -0.122 1.674 8.125 1.00 94.25 105 GLY A O 1
ATOM 809 N N . PHE A 1 106 ? 1.966 0.911 7.874 1.00 95.12 106 PHE A N 1
ATOM 810 C CA . PHE A 1 106 ? 2.124 0.388 9.224 1.00 95.12 106 PHE A CA 1
ATOM 811 C C . PHE A 1 106 ? 2.127 1.463 10.312 1.00 95.12 106 PHE A C 1
ATOM 813 O O . PHE A 1 106 ? 1.735 1.167 11.441 1.00 95.12 106 PHE A O 1
ATOM 820 N N . GLU A 1 107 ? 2.500 2.704 9.999 1.00 95.62 107 GLU A N 1
ATOM 821 C CA . GLU A 1 107 ? 2.351 3.841 10.919 1.00 95.62 107 GLU A CA 1
ATOM 822 C C . GLU A 1 107 ? 0.880 4.185 11.199 1.00 95.62 107 GLU A C 1
ATOM 824 O O . GLU A 1 107 ? 0.559 4.697 12.271 1.00 95.62 107 GLU A O 1
ATOM 829 N N . LEU A 1 108 ? -0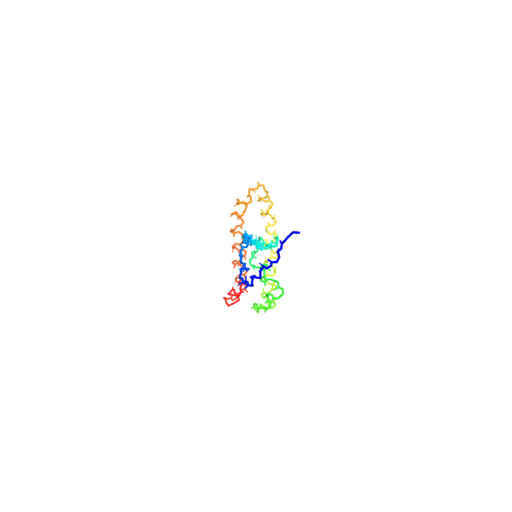.031 3.848 10.281 1.00 94.38 108 LEU A N 1
ATOM 830 C CA . LEU A 1 108 ? -1.476 4.044 10.449 1.00 94.38 108 LEU A CA 1
ATOM 831 C C . LEU A 1 108 ? -2.135 2.942 11.293 1.00 94.38 108 LEU A C 1
ATOM 833 O O . LEU A 1 108 ? -3.341 2.997 11.554 1.00 94.38 108 LEU A O 1
ATOM 837 N N . MET A 1 109 ? -1.354 1.943 11.714 1.00 94.06 109 MET A N 1
ATOM 838 C CA . MET A 1 109 ? -1.818 0.745 12.398 1.00 94.06 109 MET A CA 1
ATOM 839 C C . MET A 1 109 ? -1.130 0.555 13.752 1.00 94.06 109 MET A C 1
ATOM 841 O O . MET A 1 109 ? 0.075 0.753 13.943 1.00 94.06 109 MET A O 1
ATOM 845 N N . THR A 1 110 ? -1.885 0.046 14.717 1.00 95.12 110 THR A N 1
ATOM 846 C CA . THR A 1 110 ? -1.318 -0.461 15.970 1.00 95.12 110 THR A CA 1
ATOM 847 C C . THR A 1 110 ? -0.473 -1.714 15.720 1.00 95.12 110 THR A C 1
ATOM 849 O O . THR A 1 110 ? -0.598 -2.384 14.695 1.00 95.12 110 THR A O 1
ATOM 852 N N . VAL A 1 111 ? 0.392 -2.065 16.673 1.00 94.12 111 VAL A N 1
ATOM 853 C CA . VAL A 1 111 ? 1.189 -3.305 16.601 1.00 94.12 111 VAL A CA 1
ATOM 854 C C . VAL A 1 111 ? 0.284 -4.543 16.542 1.00 94.12 111 VAL A C 1
ATOM 856 O O . VAL A 1 111 ? 0.549 -5.465 15.778 1.00 94.12 111 VAL A O 1
ATOM 859 N N . ALA A 1 112 ? -0.826 -4.537 17.287 1.00 94.12 112 ALA A N 1
ATOM 860 C CA . ALA A 1 112 ? -1.791 -5.635 17.292 1.00 94.12 112 ALA A CA 1
ATOM 861 C C . ALA A 1 112 ? -2.512 -5.805 15.944 1.00 94.12 112 ALA A C 1
ATOM 863 O O . ALA A 1 112 ? -2.805 -6.927 15.548 1.00 94.12 112 ALA A O 1
ATOM 864 N N . GLN A 1 113 ? -2.789 -4.706 15.236 1.00 93.88 113 GLN A N 1
ATOM 865 C CA . GLN A 1 113 ? -3.348 -4.748 13.881 1.00 93.88 113 GLN A CA 1
ATOM 866 C C . GLN A 1 113 ? -2.337 -5.308 12.884 1.00 93.88 113 GLN A C 1
ATO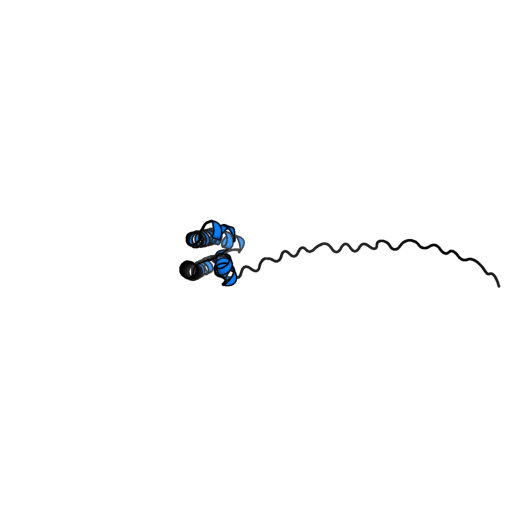M 868 O O . GLN A 1 113 ? -2.669 -6.200 12.116 1.00 93.88 113 GLN A O 1
ATOM 873 N N . ARG A 1 114 ? -1.085 -4.850 12.951 1.00 92.38 114 ARG A N 1
ATOM 874 C CA . ARG A 1 114 ? -0.012 -5.337 12.075 1.00 92.38 114 ARG A CA 1
ATOM 875 C C . ARG A 1 114 ? 0.247 -6.831 12.225 1.00 92.38 114 ARG A C 1
ATOM 877 O O . ARG A 1 114 ? 0.487 -7.492 11.232 1.00 92.38 114 ARG A O 1
ATOM 884 N N . GLY A 1 115 ? 0.150 -7.369 13.440 1.00 90.69 115 GLY A N 1
ATOM 885 C CA . GLY A 1 115 ? 0.334 -8.803 13.690 1.00 90.69 115 GLY A CA 1
ATOM 886 C C . GLY A 1 115 ? -0.766 -9.717 13.131 1.00 90.69 115 GLY A C 1
ATOM 887 O O . GLY A 1 115 ? -0.662 -10.928 13.293 1.00 90.69 115 GLY A O 1
ATOM 888 N N . LYS A 1 116 ? -1.829 -9.161 12.534 1.00 89.25 116 LYS A N 1
ATOM 889 C CA . LYS A 1 116 ? -2.909 -9.917 11.879 1.00 89.25 116 LYS A CA 1
ATOM 890 C C . LYS A 1 116 ? -2.754 -10.002 10.352 1.00 89.25 116 LYS A C 1
ATOM 892 O O . LYS A 1 116 ? -3.562 -10.683 9.727 1.00 89.25 116 LYS A O 1
ATOM 897 N N . LEU A 1 117 ? -1.788 -9.277 9.785 1.00 84.31 117 LEU A N 1
ATOM 898 C CA . LEU A 1 117 ? -1.411 -9.315 8.370 1.00 84.31 117 LEU A CA 1
ATOM 899 C C . LEU A 1 117 ? -0.331 -10.380 8.157 1.00 84.31 117 LEU A C 1
ATOM 901 O O . LEU A 1 117 ? -0.436 -11.114 7.153 1.00 84.31 117 LEU A O 1
#

Sequence (117 aa):
MHREFLAHPFSFGRCLIGIFVAALLAFPAVARSADATFVGILALAAEDDVANQLGLNAESRTKLIDLINRREREALNLALELKDLPPSEAAKRLEPFVAESERLGFELMTVAQRGKL

Foldseek 3Di:
DDDDDDDDDDDDDDDDPDDCPDDPPPPPPPPCDPLCLQQPCLVVCLPPVNVVVLVPDPVLSVVSVVLSVVRVVVVVVLCVVCVPPDPVVSSVVRVVRNVVSNVVNCVSHDPSSVVVD

Secondary structure (DSSP, 8-state):
---------------------------------TTHHHHTTHHHHHSHHHHHHHT--HHHHHHHHHHHHHHHHHHHHHHHHHTTS-HHHHHHHHHHHHHHHHHHHHHTS-HHHHTT-

pLDDT: mean 78.29, std 20.41, range [38.56, 96.06]

Radius of gyration: 29.11 Å; chains: 1; bounding box: 30×97×43 Å